Protein AF-A0A397V711-F1 (afdb_monomer)

Solvent-accessible surface area (backbone atoms only — not comparable to full-atom values): 7038 Å² total; per-residue (Å²): 134,86,80,82,83,45,48,90,41,86,87,46,65,70,52,67,52,77,49,76,41,60,53,98,88,45,93,61,64,80,43,38,38,36,37,23,20,57,92,69,87,85,52,95,82,41,52,71,44,72,42,72,33,48,69,47,31,55,49,49,49,22,51,49,44,44,75,62,61,71,93,72,88,86,74,83,63,34,86,81,43,54,49,56,35,52,52,46,41,27,50,78,68,74,38,40,68,60,38,50,66,48,47,48,80,66,71,74,62,57,60,66,74,77,107

Organism: NCBI:txid44941

InterPro domains:
  IPR006133 DNA-directed DNA polymerase, family B, exonuclease domain [PF03104] (2-98)
  IPR012337 Ribonuclease H-like superfamily [SSF53098] (7-99)
  IPR036397 Ribonuclease H superfamily [G3DSA:3.30.420.10] (2-114)

Radius of gyration: 15.73 Å; Cα contacts (8 Å, |Δi|>4): 129; chains: 1; bounding box: 56×29×35 Å

Secondary structure (DSSP, 8-state):
-PPPP-TTSTTS---EEEEEE--TT-SS-SEEEEEESS-----TTSEEEE-SSHHHHHHHHHHHHHHH--S----SSIIIIIHHHHHHHHHHTT-HHHHHHHHSPPTHHHHHHH-

Sequence (115 aa):
MGNVPIAKYEEDRVFMICITIHWRDDPKPLKQICLVDVETAPDPDWVTVVCGNQTNLLKAFAFCWKAIMPDIQIRFNDSQYDWPFIIEKAKSLGILEWMYNHMSPEPSYIEEIIN

Foldseek 3Di:
DDDDQDLVDPPRADFKDKDFDDDPPDPDTPAIEIEGLDDDDDDPRYHYDHQVDRVSSLVVVLQVLLVRVDPDDDDDCCVPPVVVNSQSNCVVVVCNVVSVVSNDDDVVVVVVVVD

Mean predicted aligned error: 4.87 Å

Structure (mmCIF, N/CA/C/O backbone):
data_AF-A0A397V711-F1
#
_entry.id   AF-A0A397V711-F1
#
loop_
_atom_site.group_PDB
_atom_site.id
_atom_site.type_symbol
_atom_site.label_atom_id
_atom_site.label_alt_id
_atom_site.label_comp_id
_atom_site.label_asym_id
_atom_site.label_entity_id
_atom_site.label_seq_id
_atom_site.pdbx_PDB_ins_code
_atom_site.Cartn_x
_atom_site.Cartn_y
_atom_site.Cartn_z
_atom_site.occupancy
_atom_site.B_iso_or_equiv
_atom_site.auth_seq_id
_atom_site.auth_comp_id
_atom_site.auth_asym_id
_atom_site.auth_atom_id
_atom_site.pdbx_PDB_model_num
ATOM 1 N N . MET A 1 1 ? -26.136 11.473 -7.192 1.00 73.38 1 MET A N 1
ATOM 2 C CA . MET A 1 1 ? -24.672 11.552 -7.384 1.00 73.38 1 MET A CA 1
ATOM 3 C C . MET A 1 1 ? -24.018 10.911 -6.173 1.00 73.38 1 MET A C 1
ATOM 5 O O . MET A 1 1 ? -24.560 11.071 -5.088 1.00 73.38 1 MET A O 1
ATOM 9 N N . GLY A 1 2 ? -22.948 10.135 -6.365 1.00 84.19 2 GLY A N 1
ATOM 10 C CA . GLY A 1 2 ? -22.165 9.579 -5.255 1.00 84.19 2 GLY A CA 1
ATOM 11 C C . GLY A 1 2 ? -21.239 10.632 -4.640 1.00 84.19 2 GLY A C 1
ATOM 12 O O . GLY A 1 2 ? -20.934 11.629 -5.295 1.00 84.19 2 GLY A O 1
ATOM 13 N N . ASN A 1 3 ? -20.816 10.409 -3.396 1.00 91.50 3 ASN A N 1
ATOM 14 C CA . ASN A 1 3 ? -19.837 11.251 -2.706 1.00 91.50 3 ASN A CA 1
ATOM 15 C C . ASN A 1 3 ? -18.407 10.778 -3.013 1.00 91.50 3 ASN A C 1
ATOM 17 O O . ASN A 1 3 ? -18.194 9.615 -3.351 1.00 91.50 3 ASN A O 1
ATOM 21 N N . VAL A 1 4 ? -17.433 11.683 -2.897 1.00 92.25 4 VAL A N 1
ATOM 22 C CA . VAL A 1 4 ? -16.006 11.336 -2.990 1.00 92.25 4 VAL A CA 1
ATOM 23 C C . VAL A 1 4 ? -15.581 10.631 -1.696 1.00 92.25 4 VAL A C 1
ATOM 25 O O . VAL A 1 4 ? -15.976 11.114 -0.633 1.00 92.25 4 VAL A O 1
ATOM 28 N N . PRO A 1 5 ? -14.768 9.557 -1.752 1.00 95.69 5 PRO A N 1
ATOM 29 C CA . PRO A 1 5 ? -14.302 8.882 -0.546 1.00 95.69 5 PRO A CA 1
ATOM 30 C C . PRO A 1 5 ? -13.433 9.795 0.326 1.00 95.69 5 PRO A C 1
ATOM 32 O O . PRO A 1 5 ? -12.502 10.438 -0.170 1.00 95.69 5 PRO A O 1
ATOM 35 N N . ILE A 1 6 ? -13.689 9.807 1.633 1.00 95.81 6 ILE A N 1
ATOM 36 C CA . ILE A 1 6 ? -12.955 10.578 2.637 1.00 95.81 6 ILE A CA 1
ATOM 37 C C . ILE A 1 6 ? -12.429 9.627 3.708 1.00 95.81 6 ILE A C 1
ATOM 39 O O . ILE A 1 6 ? -13.184 8.948 4.393 1.00 95.81 6 ILE A O 1
ATOM 43 N N . ALA A 1 7 ? -11.116 9.639 3.943 1.00 96.19 7 ALA A N 1
ATOM 44 C CA . ALA A 1 7 ? -10.467 8.675 4.835 1.00 96.19 7 ALA A CA 1
ATOM 45 C C . ALA A 1 7 ? -10.992 8.672 6.287 1.00 96.19 7 ALA A C 1
ATOM 47 O O . ALA A 1 7 ? -10.873 7.671 6.992 1.00 96.19 7 ALA A O 1
ATOM 48 N N . LYS A 1 8 ? -11.588 9.782 6.737 1.00 95.00 8 LYS A N 1
ATOM 49 C CA . LYS A 1 8 ? -12.186 9.907 8.075 1.00 95.00 8 LYS A CA 1
ATOM 50 C C . LYS A 1 8 ? -13.463 9.080 8.246 1.00 95.00 8 LYS A C 1
ATOM 52 O O . LYS A 1 8 ? -13.846 8.816 9.380 1.00 95.00 8 LYS A O 1
ATOM 57 N N . TYR A 1 9 ? -14.122 8.712 7.152 1.00 96.06 9 TYR A N 1
ATOM 58 C CA . TYR A 1 9 ? -15.355 7.934 7.161 1.00 96.06 9 TYR A CA 1
ATOM 59 C C . TYR A 1 9 ? -15.034 6.444 7.171 1.00 96.06 9 TYR A C 1
ATOM 61 O O . TYR A 1 9 ? -14.200 5.986 6.394 1.00 96.06 9 TYR A O 1
ATOM 69 N N . GLU A 1 10 ? -15.639 5.680 8.077 1.00 93.38 10 GLU A N 1
ATOM 70 C CA . GLU A 1 10 ? -15.313 4.265 8.307 1.00 93.38 10 GLU A CA 1
ATOM 71 C C . GLU A 1 10 ? -15.659 3.380 7.097 1.00 93.38 10 GLU A C 1
ATOM 73 O O . GLU A 1 10 ? -14.953 2.415 6.787 1.00 93.38 10 GLU A O 1
ATOM 78 N N . GLU A 1 11 ? -16.726 3.742 6.393 1.00 95.12 11 GLU A N 1
ATOM 79 C CA . GLU A 1 11 ? -17.242 3.085 5.198 1.00 95.12 11 GLU A CA 1
ATOM 80 C C . GLU A 1 11 ? -16.314 3.213 3.984 1.00 95.12 11 GLU A C 1
ATOM 82 O O . GLU A 1 11 ? -16.259 2.303 3.155 1.00 95.12 11 GLU A O 1
ATOM 87 N N . ASP A 1 12 ? -15.535 4.293 3.904 1.00 97.06 12 ASP A N 1
ATOM 88 C CA . ASP A 1 12 ? -14.628 4.548 2.790 1.00 97.06 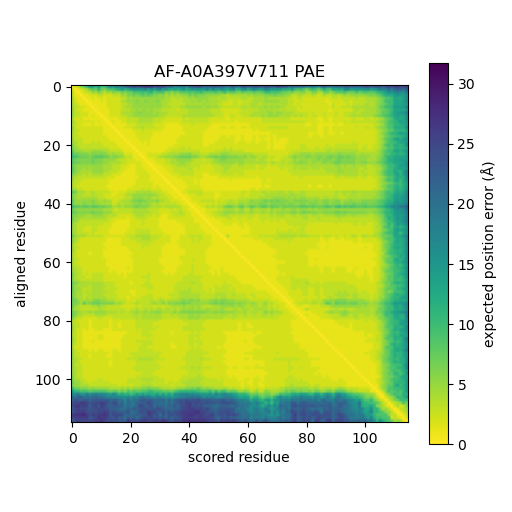12 ASP A CA 1
ATOM 89 C C . ASP A 1 12 ? -13.327 3.781 3.004 1.00 97.06 12 ASP A C 1
ATOM 91 O O . ASP A 1 12 ? -12.417 4.248 3.682 1.00 97.06 12 ASP A O 1
ATOM 95 N N . ARG A 1 13 ? -13.224 2.565 2.472 1.00 96.88 13 ARG A N 1
ATOM 96 C CA . ARG A 1 13 ? -12.107 1.653 2.762 1.00 96.88 13 ARG A CA 1
ATOM 97 C C . ARG A 1 13 ? -11.080 1.606 1.640 1.00 96.88 13 ARG A C 1
ATOM 99 O O . ARG A 1 13 ? -11.393 1.767 0.467 1.00 96.88 13 ARG A O 1
ATOM 106 N N . VAL A 1 14 ? -9.842 1.303 2.018 1.00 97.88 14 VAL A N 1
ATOM 107 C CA . VAL A 1 14 ? -8.813 0.839 1.084 1.00 97.88 14 VAL A CA 1
ATOM 108 C C . VAL A 1 14 ? -9.066 -0.646 0.862 1.00 97.88 14 VAL A C 1
ATOM 110 O O . VAL A 1 14 ? -8.736 -1.462 1.719 1.00 97.88 14 VAL A O 1
ATOM 113 N N . PHE A 1 15 ? -9.692 -0.969 -0.262 1.00 97.50 15 PHE A N 1
ATOM 114 C CA . PHE A 1 15 ? -10.048 -2.340 -0.635 1.00 97.50 15 PHE A CA 1
ATOM 115 C C . PHE A 1 15 ? -9.064 -2.952 -1.644 1.00 97.50 15 PHE A C 1
ATOM 117 O O . PHE A 1 15 ? -9.024 -4.167 -1.816 1.00 97.50 15 PHE A O 1
ATOM 124 N N . MET A 1 16 ? -8.248 -2.122 -2.306 1.00 98.00 16 MET A N 1
ATOM 125 C CA . MET A 1 16 ? -7.272 -2.563 -3.299 1.00 98.00 16 MET A CA 1
ATOM 126 C C . MET A 1 16 ? -6.059 -1.629 -3.351 1.00 98.00 16 MET A C 1
ATOM 128 O O . MET A 1 16 ? -6.215 -0.409 -3.356 1.00 98.00 16 MET A O 1
ATOM 132 N N . ILE A 1 17 ? -4.854 -2.199 -3.438 1.00 98.25 17 ILE A N 1
ATOM 133 C CA . ILE A 1 17 ? -3.623 -1.483 -3.803 1.00 98.25 17 ILE A CA 1
ATOM 134 C C . ILE A 1 17 ? -2.901 -2.285 -4.884 1.00 98.25 17 ILE A C 1
ATOM 136 O O . ILE A 1 17 ? -2.555 -3.448 -4.681 1.00 98.25 17 ILE A O 1
ATOM 140 N N . CYS A 1 18 ? -2.607 -1.635 -6.009 1.00 97.62 18 CYS A N 1
ATOM 141 C CA . CYS A 1 18 ? -1.774 -2.199 -7.066 1.00 97.62 18 CYS A CA 1
ATOM 142 C C . CYS A 1 18 ? -0.359 -1.606 -7.022 1.00 97.62 18 CYS A C 1
ATOM 144 O O . CYS A 1 18 ? -0.156 -0.409 -6.775 1.00 97.62 18 CYS A O 1
ATOM 146 N N . ILE A 1 19 ? 0.630 -2.464 -7.260 1.00 97.62 19 ILE A N 1
ATOM 147 C CA . ILE A 1 19 ? 2.053 -2.128 -7.266 1.00 97.62 19 ILE A CA 1
ATOM 148 C C . ILE A 1 19 ? 2.663 -2.716 -8.534 1.00 97.62 19 ILE A C 1
ATOM 150 O O . ILE A 1 19 ? 2.577 -3.921 -8.769 1.00 97.6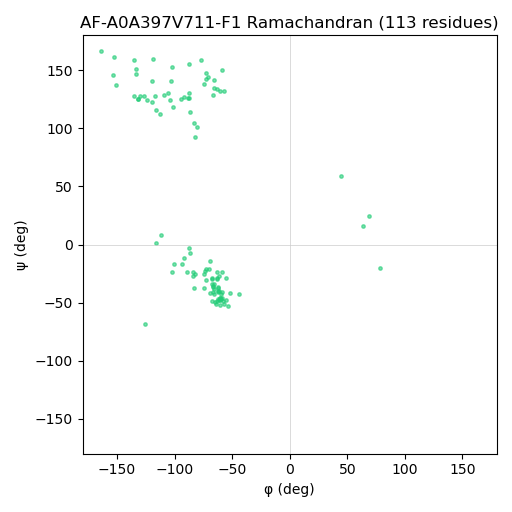2 19 ILE A O 1
ATOM 154 N N . THR A 1 20 ? 3.318 -1.874 -9.326 1.00 97.38 20 THR A N 1
ATOM 155 C CA . THR A 1 20 ? 4.153 -2.309 -10.448 1.00 97.38 20 THR A CA 1
ATOM 156 C C . THR A 1 20 ? 5.587 -1.894 -10.183 1.00 97.38 20 THR A C 1
ATOM 158 O O . THR A 1 20 ? 5.845 -0.726 -9.893 1.00 97.38 20 THR A O 1
ATOM 161 N N . ILE A 1 21 ? 6.506 -2.843 -10.287 1.00 97.44 21 ILE A N 1
ATOM 162 C CA . ILE A 1 21 ? 7.933 -2.639 -10.050 1.00 97.44 21 ILE A CA 1
ATOM 163 C C . ILE A 1 21 ? 8.630 -2.635 -11.399 1.00 97.44 21 ILE A C 1
ATOM 165 O O . ILE A 1 21 ? 8.432 -3.562 -12.183 1.00 97.44 21 ILE A O 1
ATOM 169 N N . HIS A 1 22 ? 9.457 -1.626 -11.649 1.00 97.38 22 HIS A N 1
ATOM 170 C CA . HIS A 1 22 ? 10.162 -1.444 -12.915 1.00 97.38 22 HIS A CA 1
ATOM 171 C C . HIS A 1 22 ? 11.626 -1.113 -12.660 1.00 97.38 22 HIS A C 1
ATOM 173 O O . HIS A 1 22 ? 11.958 -0.474 -11.661 1.00 97.38 22 HIS A O 1
ATOM 179 N N . TRP A 1 23 ? 12.484 -1.490 -13.604 1.00 96.44 23 TRP A N 1
ATOM 180 C CA . TRP A 1 23 ? 13.752 -0.789 -13.765 1.00 96.44 23 TRP A CA 1
ATOM 181 C C . TRP A 1 23 ? 13.468 0.576 -14.391 1.00 96.44 23 TRP A C 1
ATOM 183 O O . TRP A 1 23 ? 12.595 0.682 -15.245 1.00 96.44 23 TRP A O 1
ATOM 193 N N . ARG A 1 24 ? 14.200 1.615 -13.972 1.00 93.56 24 ARG A N 1
ATOM 194 C CA . ARG A 1 24 ? 13.942 3.023 -14.336 1.00 93.56 24 ARG A CA 1
ATOM 195 C C . ARG A 1 24 ? 13.625 3.248 -15.821 1.00 93.56 24 ARG A C 1
ATOM 197 O O . ARG A 1 24 ? 12.738 4.037 -16.131 1.00 93.56 24 ARG A O 1
ATOM 204 N N . ASP A 1 25 ? 14.363 2.576 -16.700 1.00 93.38 25 ASP A N 1
ATOM 205 C CA . ASP A 1 25 ? 14.314 2.780 -18.150 1.00 93.38 25 ASP A CA 1
ATOM 206 C C . ASP A 1 25 ? 13.708 1.580 -18.909 1.00 93.38 25 ASP A C 1
ATOM 208 O O . ASP A 1 25 ? 13.741 1.551 -20.140 1.00 93.38 25 ASP A O 1
ATOM 212 N N . ASP A 1 26 ? 13.158 0.586 -18.200 1.00 96.12 26 ASP A N 1
ATOM 213 C CA . ASP A 1 26 ? 12.487 -0.567 -18.810 1.00 96.12 26 ASP A CA 1
ATOM 214 C C . ASP A 1 26 ? 10.963 -0.379 -18.743 1.00 96.12 26 ASP A C 1
ATOM 216 O O . ASP A 1 26 ? 10.404 -0.302 -17.647 1.00 96.12 26 ASP A O 1
ATOM 220 N N . PRO A 1 27 ? 10.255 -0.310 -19.887 1.00 93.38 27 PRO A N 1
ATOM 221 C CA . PRO A 1 27 ? 8.798 -0.212 -19.887 1.00 93.38 27 PRO A CA 1
ATOM 222 C C . PRO A 1 27 ? 8.109 -1.500 -19.412 1.00 93.38 27 PRO A C 1
ATOM 224 O O . PRO A 1 27 ? 6.901 -1.487 -19.158 1.00 93.38 27 PRO A O 1
ATOM 227 N N . LYS A 1 28 ? 8.829 -2.627 -19.339 1.00 96.06 28 LYS A N 1
ATOM 228 C CA . LYS A 1 28 ? 8.283 -3.894 -18.869 1.00 96.06 28 LYS A CA 1
ATOM 229 C C . LYS A 1 28 ? 8.416 -3.996 -17.343 1.00 96.06 28 LYS A C 1
ATOM 231 O O . LYS A 1 28 ? 9.532 -3.952 -16.822 1.00 96.06 28 LYS A O 1
ATOM 236 N N . PRO A 1 29 ? 7.313 -4.251 -16.615 1.00 96.25 29 PRO A N 1
ATOM 237 C CA . PRO A 1 29 ? 7.393 -4.463 -15.179 1.00 96.25 29 PRO A CA 1
ATOM 238 C C . PRO A 1 29 ? 8.176 -5.739 -14.860 1.00 96.25 29 PRO A C 1
ATOM 240 O O . PRO A 1 29 ? 7.924 -6.807 -15.422 1.00 96.25 29 PRO A O 1
ATOM 243 N N . LEU A 1 30 ? 9.077 -5.641 -13.884 1.00 95.88 30 LEU A N 1
ATOM 244 C CA . LEU A 1 30 ? 9.729 -6.784 -13.247 1.00 95.88 30 LEU A CA 1
ATOM 245 C C . LEU A 1 30 ? 8.706 -7.629 -12.477 1.00 95.88 30 LEU A C 1
ATOM 247 O O . LEU A 1 30 ? 8.779 -8.859 -12.455 1.00 95.88 30 LEU A O 1
ATOM 251 N N . LYS A 1 31 ? 7.751 -6.961 -11.824 1.00 96.25 31 LYS A N 1
ATOM 252 C CA . LYS A 1 31 ? 6.685 -7.601 -11.053 1.00 96.25 31 LYS A CA 1
ATOM 253 C C . LYS A 1 31 ? 5.452 -6.711 -10.998 1.00 96.25 31 LYS A C 1
ATOM 255 O O . LYS A 1 31 ? 5.565 -5.490 -10.896 1.00 96.25 31 LYS A O 1
ATOM 260 N N . GLN A 1 32 ? 4.287 -7.346 -10.986 1.00 97.94 32 GLN A N 1
ATOM 261 C CA . GLN A 1 32 ? 2.997 -6.702 -10.774 1.00 97.94 32 GLN A CA 1
ATOM 262 C C . GLN A 1 32 ? 2.276 -7.428 -9.636 1.00 97.94 32 GLN A C 1
ATOM 264 O O . GLN A 1 32 ? 2.202 -8.661 -9.632 1.00 97.94 32 GLN A O 1
ATOM 269 N N . ILE A 1 33 ? 1.818 -6.677 -8.637 1.00 98.19 33 ILE A N 1
ATOM 270 C CA . ILE A 1 33 ? 1.186 -7.203 -7.424 1.00 98.19 33 ILE A CA 1
ATOM 271 C C . ILE A 1 33 ? -0.125 -6.454 -7.198 1.00 98.19 33 ILE A C 1
ATOM 273 O O . ILE A 1 33 ? -0.140 -5.222 -7.168 1.00 98.19 33 ILE A O 1
ATOM 277 N N . CYS A 1 34 ? -1.212 -7.198 -7.024 1.00 98.06 34 CYS A N 1
ATOM 278 C CA . CYS A 1 34 ? -2.524 -6.676 -6.666 1.00 98.06 34 CYS A CA 1
ATOM 279 C C . CYS A 1 34 ? -2.874 -7.166 -5.256 1.00 98.06 34 CYS A C 1
ATOM 281 O O . CYS A 1 34 ? -3.047 -8.362 -5.034 1.00 98.06 34 CYS A O 1
ATOM 283 N N . LEU A 1 35 ? -2.935 -6.253 -4.290 1.00 98.44 35 LEU A N 1
ATOM 284 C CA . LEU A 1 35 ? -3.388 -6.538 -2.930 1.00 98.44 35 LEU A CA 1
ATOM 285 C C . LEU A 1 35 ? -4.873 -6.204 -2.848 1.00 98.44 35 LEU A C 1
ATOM 287 O O . LEU A 1 35 ? -5.242 -5.073 -3.163 1.00 98.44 35 LEU A O 1
ATOM 291 N N . VAL A 1 36 ? -5.709 -7.151 -2.426 1.00 98.19 36 VAL A N 1
ATOM 292 C CA . VAL A 1 36 ? -7.173 -6.987 -2.384 1.00 98.19 36 VAL A CA 1
ATOM 293 C C . VAL A 1 36 ? -7.739 -7.472 -1.059 1.00 98.19 36 VAL A C 1
ATOM 295 O O . VAL A 1 36 ? -7.210 -8.409 -0.468 1.00 98.19 36 VAL A O 1
ATOM 298 N N . ASP A 1 37 ? -8.802 -6.853 -0.555 1.00 96.06 37 ASP A N 1
ATOM 299 C CA . ASP A 1 37 ? -9.424 -7.284 0.700 1.00 96.06 37 ASP A CA 1
ATOM 300 C C . ASP A 1 37 ? -10.423 -8.438 0.517 1.00 96.06 37 ASP A C 1
ATOM 302 O O . ASP A 1 37 ? -10.565 -9.254 1.425 1.00 96.06 37 ASP A O 1
ATOM 306 N N . VAL A 1 38 ? -11.043 -8.563 -0.657 1.00 95.69 38 VAL A N 1
ATOM 307 C CA . VAL A 1 38 ? -12.006 -9.618 -1.008 1.00 95.69 38 VAL A CA 1
ATOM 308 C C . VAL A 1 38 ? -11.528 -10.473 -2.179 1.00 95.69 38 VAL A C 1
ATOM 310 O O . VAL A 1 38 ? -10.671 -10.062 -2.959 1.00 95.69 38 VAL A O 1
ATOM 313 N N . GLU A 1 39 ? -12.090 -11.673 -2.320 1.00 96.25 39 GLU A N 1
ATOM 314 C CA . GLU A 1 39 ? -11.818 -12.527 -3.477 1.00 96.25 39 GLU A CA 1
ATOM 315 C C . GLU A 1 39 ? -12.153 -11.800 -4.787 1.00 96.25 39 GLU A C 1
ATOM 317 O O . GLU A 1 39 ? -13.222 -11.210 -4.943 1.00 96.25 39 GLU A O 1
ATOM 322 N N . THR A 1 40 ? -11.222 -11.857 -5.737 1.00 93.25 40 THR A N 1
ATOM 323 C CA . THR A 1 40 ? -11.358 -11.251 -7.062 1.00 93.25 40 THR A CA 1
ATOM 324 C C . THR A 1 40 ? -10.886 -12.230 -8.129 1.00 93.25 40 THR A C 1
ATOM 326 O O . THR A 1 40 ? -10.117 -13.152 -7.844 1.00 93.25 40 THR A O 1
ATOM 329 N N . ALA A 1 41 ? -11.338 -12.032 -9.366 1.00 94.19 41 ALA A N 1
ATOM 330 C CA . ALA A 1 41 ? -10.879 -12.835 -10.488 1.00 94.19 41 ALA A CA 1
ATOM 331 C C . ALA A 1 41 ? -9.354 -12.672 -10.666 1.00 94.19 41 ALA A C 1
ATOM 333 O O . ALA A 1 41 ? -8.859 -11.541 -10.649 1.00 94.19 41 ALA A O 1
ATOM 334 N N . PRO A 1 42 ? -8.598 -13.772 -10.822 1.00 88.94 42 PRO A N 1
ATOM 335 C CA . PRO A 1 42 ? -7.163 -13.687 -11.035 1.00 88.94 42 PRO A CA 1
ATOM 336 C C . PRO A 1 42 ? -6.855 -13.147 -12.435 1.00 88.94 42 PRO A C 1
ATOM 338 O O . PRO A 1 42 ? -7.534 -13.486 -13.404 1.00 88.94 42 PRO A O 1
ATOM 341 N N . ASP A 1 43 ? -5.787 -12.363 -12.532 1.00 94.69 43 ASP A N 1
ATOM 342 C CA . ASP A 1 43 ? -5.177 -11.947 -13.792 1.00 94.69 43 ASP A CA 1
ATOM 343 C C . ASP A 1 43 ? -3.826 -12.675 -13.929 1.00 94.69 43 ASP A C 1
ATOM 345 O O . ASP A 1 43 ? -3.042 -12.658 -12.976 1.00 94.69 43 ASP A O 1
ATOM 349 N N . PRO A 1 44 ? -3.543 -13.355 -15.058 1.00 94.44 44 PRO A N 1
ATOM 350 C CA . PRO A 1 44 ? -2.317 -14.135 -15.225 1.00 94.44 44 PRO A CA 1
ATOM 351 C C . PRO A 1 44 ? -1.029 -13.299 -15.171 1.00 94.44 44 PRO A C 1
ATOM 353 O O . PRO A 1 44 ? 0.025 -13.846 -14.841 1.00 94.44 44 PRO A O 1
ATOM 356 N N . ASP A 1 45 ? -1.096 -11.998 -15.462 1.00 95.94 45 ASP A N 1
ATOM 357 C CA . ASP A 1 45 ? 0.063 -11.101 -15.452 1.00 95.94 45 ASP A CA 1
ATOM 358 C C . ASP A 1 45 ? 0.343 -10.509 -14.058 1.00 95.94 45 ASP A C 1
ATOM 360 O O . ASP A 1 45 ? 1.376 -9.857 -13.846 1.00 95.94 45 ASP A O 1
ATOM 364 N N . TRP A 1 46 ? -0.555 -10.739 -13.092 1.00 97.69 46 TRP A N 1
ATOM 365 C CA . TRP A 1 46 ? -0.494 -10.177 -11.747 1.00 97.69 46 TRP A CA 1
ATOM 366 C C . TRP A 1 46 ? -0.415 -11.257 -10.674 1.00 97.69 46 TRP A C 1
ATOM 368 O O . TRP A 1 46 ? -1.117 -12.264 -10.684 1.00 97.69 46 TRP A O 1
ATOM 378 N N . VAL A 1 47 ? 0.401 -10.999 -9.655 1.00 96.50 47 VAL A N 1
ATOM 379 C CA . VAL A 1 47 ? 0.282 -11.735 -8.397 1.00 96.50 47 VAL A CA 1
ATOM 380 C C . VAL A 1 47 ? -0.815 -11.082 -7.569 1.00 96.50 47 VAL A C 1
ATOM 382 O O . VAL A 1 47 ? -0.602 -10.022 -6.981 1.00 96.50 47 VAL A O 1
ATOM 385 N N . THR A 1 48 ? -1.979 -11.720 -7.513 1.00 97.31 48 THR A N 1
ATOM 386 C CA . THR A 1 48 ? -3.090 -11.287 -6.658 1.00 97.31 48 THR A CA 1
ATOM 387 C C . THR A 1 48 ? -2.975 -11.906 -5.267 1.00 97.31 48 THR A C 1
ATOM 389 O O . THR A 1 48 ? -2.893 -13.125 -5.127 1.00 97.31 48 THR A O 1
ATOM 392 N N . VAL A 1 49 ? -2.994 -11.068 -4.229 1.00 97.25 49 VAL A N 1
ATOM 393 C CA . VAL A 1 49 ? -2.973 -11.477 -2.820 1.00 97.25 49 VAL A CA 1
ATOM 394 C C . VAL A 1 49 ? -4.278 -11.045 -2.162 1.00 97.25 49 VAL A C 1
ATOM 396 O O . VAL A 1 49 ? -4.544 -9.852 -2.029 1.00 97.25 49 VAL A O 1
ATOM 399 N N . VAL A 1 50 ? -5.077 -12.020 -1.722 1.00 98.00 50 VAL A N 1
ATOM 400 C CA . VAL A 1 50 ? -6.317 -11.774 -0.974 1.00 98.00 50 VAL A CA 1
ATOM 401 C C . VAL A 1 50 ? -5.991 -11.643 0.514 1.00 98.00 50 VAL A C 1
ATOM 403 O O . VAL A 1 50 ? -5.542 -12.591 1.154 1.00 98.00 50 VAL A O 1
ATOM 406 N N . CYS A 1 51 ? -6.200 -10.454 1.072 1.00 98.19 51 CYS A N 1
ATOM 407 C CA . CYS A 1 51 ? -5.833 -10.088 2.439 1.00 98.19 51 CYS A CA 1
ATOM 408 C C . CYS A 1 51 ? -6.972 -10.283 3.457 1.00 98.19 51 CYS A C 1
ATOM 410 O O . CYS A 1 51 ? -6.724 -10.288 4.667 1.00 98.19 51 CYS A O 1
ATOM 412 N N . GLY A 1 52 ? -8.217 -10.418 2.992 1.00 97.69 52 GLY A N 1
ATOM 413 C CA . GLY A 1 52 ? -9.412 -10.670 3.809 1.00 97.69 52 GLY A CA 1
ATOM 414 C C . GLY A 1 52 ? -9.986 -9.443 4.530 1.00 97.69 52 GLY A C 1
ATOM 415 O O . GLY A 1 52 ? -11.138 -9.470 4.953 1.00 97.69 52 GLY A O 1
ATOM 416 N N . ASN A 1 53 ? -9.197 -8.380 4.722 1.00 97.31 53 ASN A N 1
ATOM 417 C CA . ASN A 1 53 ? -9.639 -7.100 5.281 1.00 97.31 53 ASN A CA 1
ATOM 418 C C . ASN A 1 53 ? -8.618 -5.976 5.013 1.00 97.31 53 ASN A C 1
ATOM 420 O O . ASN A 1 53 ? -7.454 -6.233 4.691 1.00 97.31 53 ASN A O 1
ATOM 424 N N . GLN A 1 54 ? -9.045 -4.727 5.231 1.00 98.00 54 GLN A N 1
ATOM 425 C CA . GLN A 1 54 ? -8.225 -3.524 5.054 1.00 98.00 54 GLN A CA 1
ATOM 426 C C . GLN A 1 54 ? -6.950 -3.515 5.917 1.00 98.00 54 GLN A C 1
ATOM 428 O O . GLN A 1 54 ? -5.894 -3.100 5.443 1.00 98.00 54 GLN A O 1
ATOM 433 N N . THR A 1 55 ? -7.014 -3.958 7.177 1.00 98.44 55 THR A N 1
ATOM 434 C CA . THR A 1 55 ? -5.844 -3.967 8.074 1.00 98.44 55 THR A CA 1
ATOM 435 C C . THR A 1 55 ? -4.736 -4.850 7.513 1.00 98.44 55 THR A C 1
ATOM 437 O O . THR A 1 55 ? -3.584 -4.427 7.433 1.00 98.44 55 THR A O 1
ATOM 440 N N . ASN A 1 56 ? -5.077 -6.063 7.088 1.00 98.50 56 ASN A N 1
ATOM 441 C CA . ASN A 1 56 ? -4.135 -6.994 6.482 1.00 98.50 56 ASN A CA 1
ATOM 442 C C . ASN A 1 56 ? -3.640 -6.493 5.127 1.00 98.50 56 ASN A C 1
ATOM 444 O O . ASN A 1 56 ? -2.463 -6.663 4.829 1.00 98.50 56 ASN A O 1
ATOM 448 N N . LEU A 1 57 ? -4.500 -5.839 4.342 1.00 98.69 57 LEU A N 1
ATOM 449 C CA . LEU A 1 57 ? -4.117 -5.227 3.071 1.00 98.69 57 LEU A CA 1
ATOM 450 C C . LEU A 1 57 ? -3.038 -4.157 3.273 1.00 98.69 57 LEU A C 1
ATOM 452 O O . LEU A 1 57 ? -2.007 -4.184 2.604 1.00 98.69 57 LEU A O 1
ATOM 456 N N . LEU A 1 58 ? -3.224 -3.256 4.239 1.00 98.69 58 LEU A N 1
ATOM 457 C CA . LEU A 1 58 ? -2.242 -2.217 4.556 1.00 98.69 58 LEU A CA 1
ATOM 458 C C . LEU A 1 58 ? -0.940 -2.797 5.133 1.00 98.69 58 LEU A C 1
ATOM 460 O O . LEU A 1 58 ? 0.148 -2.323 4.806 1.00 98.69 58 LEU A O 1
ATOM 464 N N . LYS A 1 59 ? -1.019 -3.866 5.937 1.00 98.62 59 LYS A N 1
ATOM 465 C CA . LYS A 1 59 ? 0.177 -4.587 6.402 1.00 98.62 59 LYS A CA 1
ATOM 466 C C . LYS A 1 59 ? 0.914 -5.291 5.260 1.00 98.62 59 LYS A C 1
ATOM 468 O O . LYS A 1 59 ? 2.139 -5.239 5.210 1.00 98.62 59 LYS A O 1
ATOM 473 N N . ALA A 1 60 ? 0.187 -5.909 4.329 1.00 98.50 60 ALA A N 1
ATOM 474 C CA . ALA A 1 60 ? 0.762 -6.517 3.133 1.00 98.50 60 ALA A CA 1
ATOM 475 C C . ALA A 1 60 ? 1.453 -5.464 2.258 1.00 98.50 60 ALA A C 1
ATOM 477 O O . ALA A 1 60 ? 2.563 -5.701 1.791 1.00 98.50 60 ALA A O 1
ATOM 478 N N . PHE A 1 61 ? 0.859 -4.274 2.121 1.00 98.38 61 PHE A N 1
ATOM 479 C CA . PHE A 1 61 ? 1.493 -3.146 1.443 1.00 98.38 61 PHE A CA 1
ATOM 480 C C . PHE A 1 61 ? 2.824 -2.754 2.100 1.00 98.38 61 PHE A C 1
ATOM 482 O O . PHE A 1 61 ? 3.825 -2.624 1.397 1.00 98.38 61 PHE A O 1
ATOM 489 N N . ALA A 1 62 ? 2.871 -2.646 3.433 1.00 98.19 62 ALA A N 1
ATOM 490 C CA . ALA A 1 62 ? 4.112 -2.362 4.157 1.00 98.19 62 ALA A CA 1
ATOM 491 C C . ALA A 1 62 ? 5.181 -3.454 3.954 1.00 98.19 62 ALA A C 1
ATOM 493 O O . ALA A 1 62 ? 6.352 -3.136 3.754 1.00 98.19 62 ALA A O 1
ATOM 494 N N . PHE A 1 63 ? 4.795 -4.735 3.936 1.00 97.12 63 PHE A N 1
ATOM 495 C CA . PHE A 1 63 ? 5.724 -5.828 3.627 1.00 97.12 63 PHE A CA 1
ATOM 496 C C . PHE A 1 63 ? 6.237 -5.783 2.188 1.00 97.12 63 PHE A C 1
ATOM 498 O O . PHE A 1 63 ? 7.433 -5.971 1.971 1.00 97.12 63 PHE A O 1
ATOM 505 N N . CYS A 1 64 ? 5.367 -5.507 1.210 1.00 97.25 64 CYS A N 1
ATOM 506 C CA . CYS A 1 64 ? 5.794 -5.299 -0.170 1.00 97.25 64 CYS A CA 1
ATOM 507 C C . CYS A 1 64 ? 6.793 -4.146 -0.239 1.00 97.25 64 CYS A C 1
ATOM 509 O O . CYS A 1 64 ? 7.869 -4.318 -0.793 1.00 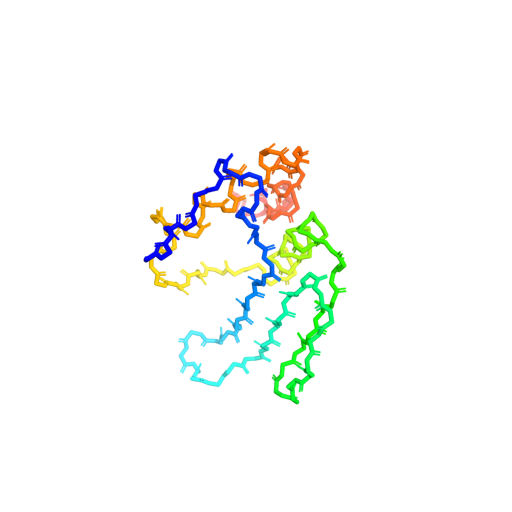97.25 64 CYS A O 1
ATOM 511 N N . TRP A 1 65 ? 6.491 -3.005 0.379 1.00 96.31 65 TRP A N 1
ATOM 512 C CA . TRP A 1 65 ? 7.403 -1.866 0.417 1.00 96.31 65 TRP A CA 1
ATOM 513 C C . TRP A 1 65 ? 8.778 -2.237 0.991 1.00 96.31 65 TRP A C 1
ATOM 515 O O . TRP A 1 65 ? 9.790 -1.951 0.355 1.00 96.31 65 TRP A O 1
ATOM 525 N N . LYS A 1 66 ? 8.819 -2.939 2.135 1.00 95.75 66 LYS A N 1
ATOM 526 C CA . LYS A 1 66 ? 10.069 -3.410 2.756 1.00 95.75 66 LYS A CA 1
ATOM 527 C C . LYS A 1 66 ? 10.867 -4.333 1.846 1.00 95.75 66 LYS A C 1
ATOM 529 O O . LYS A 1 66 ? 12.081 -4.236 1.794 1.00 95.75 66 LYS A O 1
ATOM 534 N N . ALA A 1 67 ? 10.192 -5.256 1.167 1.00 94.38 67 ALA A N 1
ATOM 535 C CA . ALA A 1 67 ? 10.850 -6.224 0.298 1.00 94.38 67 ALA A CA 1
ATOM 536 C C . ALA A 1 67 ? 11.364 -5.586 -1.001 1.00 94.38 67 ALA A C 1
ATOM 538 O O . ALA A 1 67 ? 12.348 -6.054 -1.564 1.00 94.38 67 ALA A O 1
ATOM 539 N N . ILE A 1 68 ? 10.678 -4.548 -1.486 1.00 94.38 68 ILE A N 1
ATOM 540 C CA . ILE A 1 68 ? 11.008 -3.861 -2.737 1.00 94.38 68 ILE A CA 1
ATOM 541 C C . ILE A 1 68 ? 12.103 -2.814 -2.517 1.00 94.38 68 ILE A C 1
ATOM 543 O O . ILE A 1 68 ? 12.940 -2.653 -3.396 1.00 94.38 68 ILE A O 1
ATOM 547 N N . MET A 1 69 ? 12.086 -2.112 -1.375 1.00 93.62 69 MET A N 1
ATOM 548 C CA . MET A 1 69 ? 12.975 -0.983 -1.057 1.00 93.62 69 MET A CA 1
ATOM 549 C C . MET A 1 69 ? 13.112 0.006 -2.230 1.00 93.62 69 MET A C 1
ATOM 551 O O . MET A 1 69 ? 14.213 0.202 -2.739 1.00 93.62 69 MET A O 1
ATOM 555 N N . PRO A 1 70 ? 12.006 0.601 -2.718 1.00 93.88 70 PRO A N 1
ATOM 556 C CA . PRO A 1 70 ? 12.060 1.408 -3.929 1.00 93.88 70 PRO A CA 1
ATOM 557 C C . PRO A 1 70 ? 12.889 2.681 -3.716 1.00 93.88 70 PRO A C 1
ATOM 559 O O . PRO A 1 70 ? 12.597 3.463 -2.813 1.00 93.88 70 PRO A O 1
ATOM 562 N N . ASP A 1 71 ? 13.850 2.941 -4.606 1.00 94.50 71 ASP A N 1
ATOM 563 C CA . ASP A 1 71 ? 14.574 4.220 -4.641 1.00 94.50 71 ASP A CA 1
ATOM 564 C C . ASP A 1 71 ? 13.662 5.382 -5.064 1.00 94.50 71 ASP A C 1
ATOM 566 O O . ASP A 1 71 ? 13.820 6.521 -4.626 1.00 94.50 71 ASP A O 1
ATOM 570 N N . ILE A 1 72 ? 12.707 5.098 -5.958 1.00 93.44 72 ILE A N 1
ATOM 571 C CA . ILE A 1 72 ? 11.797 6.083 -6.544 1.00 93.44 72 ILE A CA 1
ATOM 572 C C . ILE A 1 72 ? 10.375 5.520 -6.542 1.00 93.44 72 ILE A C 1
ATOM 574 O O . ILE A 1 72 ? 10.113 4.446 -7.083 1.00 93.44 72 ILE A O 1
ATOM 578 N N . GLN A 1 73 ? 9.434 6.291 -5.997 1.00 93.88 73 GLN A N 1
ATOM 579 C CA . GLN A 1 73 ? 7.999 6.068 -6.159 1.00 93.88 73 GLN A CA 1
ATOM 580 C C . GLN A 1 73 ? 7.431 7.082 -7.154 1.00 93.88 73 GLN A C 1
ATOM 582 O O . GLN A 1 73 ? 7.551 8.290 -6.955 1.00 93.88 73 GLN A O 1
ATOM 587 N N . ILE A 1 74 ? 6.774 6.591 -8.206 1.00 92.38 74 ILE A N 1
ATOM 588 C CA . ILE A 1 74 ? 6.083 7.416 -9.203 1.00 92.38 74 ILE A CA 1
ATOM 589 C C . ILE A 1 74 ? 4.606 7.040 -9.187 1.00 92.38 74 ILE A C 1
ATOM 591 O O . ILE A 1 74 ? 4.264 5.880 -9.407 1.00 92.38 74 ILE A O 1
ATOM 595 N N . ARG A 1 75 ? 3.729 8.016 -8.939 1.00 92.06 75 ARG A N 1
ATOM 596 C CA . ARG A 1 75 ? 2.270 7.850 -8.967 1.00 92.06 75 ARG A CA 1
ATOM 597 C C . ARG A 1 75 ? 1.585 9.174 -9.306 1.00 92.06 75 ARG A C 1
ATOM 599 O O . ARG A 1 75 ? 2.172 10.248 -9.176 1.00 92.06 75 ARG A O 1
ATOM 606 N N . PHE A 1 76 ? 0.334 9.093 -9.743 1.00 95.00 76 PHE A N 1
ATOM 607 C CA . PHE A 1 76 ? -0.509 10.253 -10.019 1.00 95.00 76 PHE A CA 1
ATOM 608 C C . PHE A 1 76 ? -1.314 10.622 -8.766 1.00 95.00 76 PHE A C 1
ATOM 610 O O . PHE A 1 76 ? -2.001 9.767 -8.230 1.00 95.00 76 PHE A O 1
ATOM 617 N N . ASN A 1 77 ? -1.251 11.886 -8.331 1.00 93.81 77 ASN A N 1
ATOM 618 C CA . ASN A 1 77 ? -1.999 12.435 -7.183 1.00 93.81 77 ASN A CA 1
ATOM 619 C C . ASN A 1 77 ? -1.677 11.837 -5.790 1.00 93.81 77 ASN A C 1
ATOM 621 O O . ASN A 1 77 ? -2.391 12.076 -4.817 1.00 93.81 77 ASN A O 1
ATOM 625 N N . ASP A 1 78 ? -0.553 11.136 -5.678 1.00 91.50 78 ASP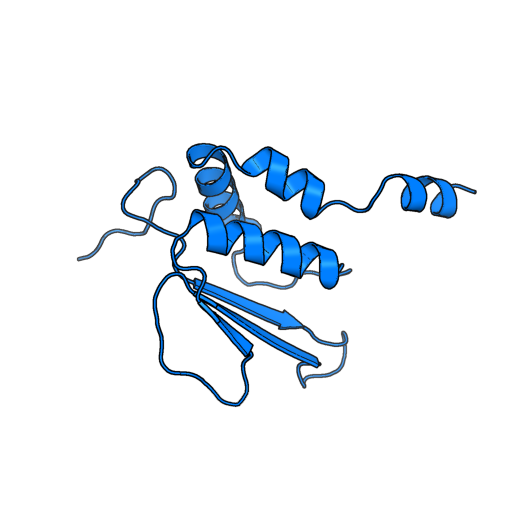 A N 1
ATOM 626 C CA . ASP A 1 78 ? -0.169 10.349 -4.500 1.00 91.50 78 ASP A CA 1
ATOM 627 C C . ASP A 1 78 ? -0.045 11.190 -3.221 1.00 91.50 78 ASP A C 1
ATOM 629 O O . ASP A 1 78 ? -0.579 10.859 -2.165 1.00 91.50 78 ASP A O 1
ATOM 633 N N . SER A 1 79 ? 0.633 12.337 -3.319 1.00 93.38 79 SER A N 1
ATOM 634 C CA . SER A 1 79 ? 0.892 13.222 -2.179 1.00 93.38 79 SER A CA 1
ATOM 635 C C . SER A 1 79 ? -0.344 13.983 -1.699 1.00 93.38 79 SER A C 1
ATOM 637 O O . SER A 1 79 ? -0.368 14.441 -0.557 1.00 93.38 79 SER A O 1
ATOM 639 N N . GLN A 1 80 ? -1.360 14.131 -2.552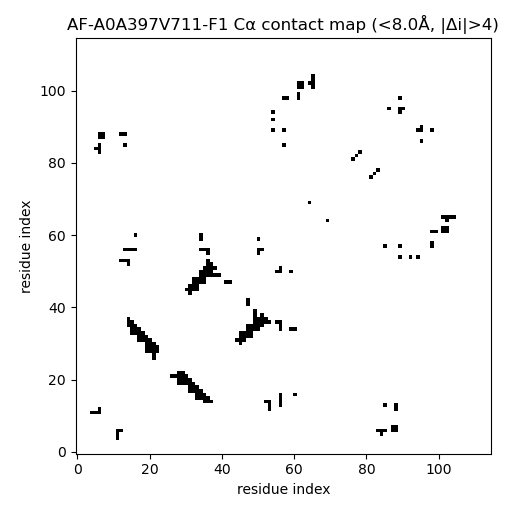 1.00 95.25 80 GLN A N 1
ATOM 640 C CA . GLN A 1 80 ? -2.577 14.882 -2.242 1.00 95.25 80 GLN A CA 1
ATOM 641 C C . GLN A 1 80 ? -3.763 13.975 -1.901 1.00 95.25 80 GLN A C 1
ATOM 643 O O . GLN A 1 80 ? -4.673 14.429 -1.207 1.00 95.25 80 GLN A O 1
ATOM 648 N N . TYR A 1 81 ? -3.761 12.717 -2.352 1.00 95.81 81 TYR A N 1
ATOM 649 C CA . TYR A 1 81 ? -4.852 11.777 -2.114 1.00 95.81 81 TYR A CA 1
ATOM 650 C C . TYR A 1 81 ? -4.384 10.473 -1.472 1.00 95.81 81 TYR A C 1
ATOM 652 O O . TYR A 1 81 ? -4.701 10.248 -0.305 1.00 95.81 81 TYR A O 1
ATOM 660 N N . ASP A 1 82 ? -3.625 9.638 -2.184 1.00 96.75 82 ASP A N 1
ATOM 661 C CA . ASP A 1 82 ? -3.349 8.260 -1.766 1.00 96.75 82 ASP A CA 1
ATOM 662 C C . ASP A 1 82 ? -2.624 8.179 -0.418 1.00 96.75 82 ASP A C 1
ATOM 664 O O . ASP A 1 82 ? -3.100 7.510 0.501 1.00 96.75 82 ASP A O 1
ATOM 668 N N . TRP A 1 83 ? -1.512 8.901 -0.250 1.00 96.75 83 TRP A N 1
ATOM 669 C CA . TRP A 1 83 ? -0.763 8.903 1.007 1.00 96.75 83 TRP A CA 1
ATOM 670 C C . TRP A 1 83 ? -1.558 9.496 2.169 1.00 96.75 83 TRP A C 1
ATOM 672 O O . TRP A 1 83 ? -1.642 8.827 3.202 1.00 96.75 83 TRP A O 1
ATOM 682 N N . PRO A 1 84 ? -2.185 10.687 2.047 1.00 97.81 84 PRO A N 1
ATOM 683 C CA . PRO A 1 84 ? -3.096 11.178 3.076 1.00 97.81 84 PRO A CA 1
ATOM 684 C C . PRO A 1 84 ? -4.179 10.158 3.446 1.00 97.81 84 PRO A C 1
ATOM 686 O O . PRO A 1 84 ? -4.443 9.952 4.629 1.00 97.81 84 PRO A O 1
ATOM 689 N N . PHE A 1 85 ? -4.764 9.472 2.462 1.00 98.25 85 PHE A N 1
ATOM 690 C CA . PHE A 1 85 ? -5.813 8.486 2.700 1.00 98.25 85 PHE A CA 1
ATOM 691 C C . PHE A 1 85 ? -5.286 7.249 3.441 1.00 98.25 85 PHE A C 1
ATOM 693 O O . PHE A 1 85 ? -5.860 6.844 4.454 1.00 98.25 85 PHE A O 1
ATOM 700 N N . ILE A 1 86 ? -4.170 6.674 2.982 1.00 98.00 86 ILE A N 1
ATOM 701 C CA . ILE A 1 86 ? -3.515 5.515 3.605 1.00 98.00 86 ILE A CA 1
ATOM 702 C C . ILE A 1 86 ? -3.079 5.844 5.032 1.00 98.00 86 ILE A C 1
ATOM 704 O O . ILE A 1 86 ? -3.339 5.055 5.939 1.00 98.00 86 ILE A O 1
ATOM 708 N N . ILE A 1 87 ? -2.455 7.004 5.252 1.00 98.06 87 ILE A N 1
ATOM 709 C CA . ILE A 1 87 ? -1.982 7.428 6.574 1.00 98.06 87 ILE A CA 1
ATOM 710 C C . ILE A 1 87 ? -3.160 7.588 7.534 1.00 98.06 87 ILE A C 1
ATOM 712 O O . ILE A 1 87 ? -3.112 7.054 8.641 1.00 98.06 87 ILE A O 1
ATOM 716 N N . GLU A 1 88 ? -4.227 8.281 7.131 1.00 98.44 88 GLU A N 1
ATOM 717 C CA . GLU A 1 88 ? -5.403 8.461 7.987 1.00 98.44 88 GLU A CA 1
ATOM 718 C C . GLU A 1 88 ? -6.080 7.121 8.316 1.00 98.44 88 GLU A C 1
ATOM 720 O O . GLU A 1 88 ? -6.452 6.895 9.469 1.00 98.44 88 GLU A O 1
ATOM 725 N N . LYS A 1 89 ? -6.141 6.176 7.368 1.00 98.38 89 LYS A N 1
ATOM 726 C CA . LYS A 1 89 ? -6.650 4.820 7.635 1.00 98.38 89 LYS A CA 1
ATOM 727 C C . LYS A 1 89 ? -5.742 3.997 8.533 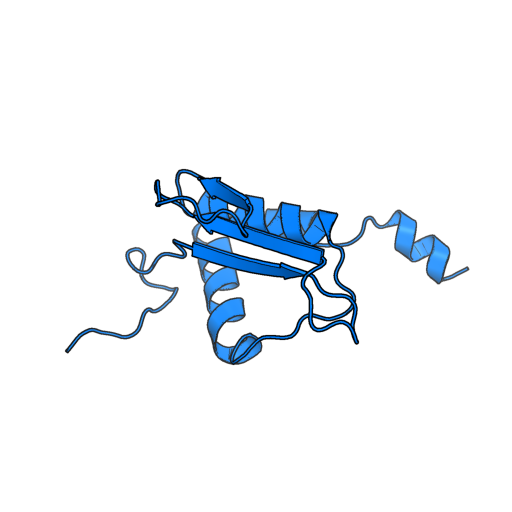1.00 98.38 89 LYS A C 1
ATOM 729 O O . LYS A 1 89 ? -6.216 3.322 9.443 1.00 98.38 89 LYS A O 1
ATOM 734 N N . ALA A 1 90 ? -4.435 4.063 8.326 1.00 98.50 90 ALA A N 1
ATOM 735 C CA . ALA A 1 90 ? -3.478 3.383 9.183 1.00 98.50 90 ALA A CA 1
ATOM 736 C C . ALA A 1 90 ? -3.541 3.917 10.624 1.00 98.50 90 ALA A C 1
ATOM 738 O O . ALA A 1 90 ? -3.440 3.132 11.569 1.00 98.50 90 ALA A O 1
ATOM 739 N N . LYS A 1 91 ? -3.768 5.229 10.806 1.00 98.31 91 LYS A N 1
ATOM 740 C CA . LYS A 1 91 ? -4.019 5.838 12.123 1.00 98.31 91 LYS A CA 1
ATOM 741 C C . LYS A 1 91 ? -5.303 5.312 12.749 1.00 98.31 91 LYS A C 1
ATOM 743 O O . LYS A 1 91 ? -5.256 4.854 13.886 1.00 98.31 91 LYS A O 1
ATOM 748 N N . SER A 1 92 ? -6.426 5.342 12.025 1.00 97.88 92 SER A N 1
ATOM 749 C CA . SER A 1 92 ? -7.718 4.897 12.568 1.00 97.88 92 SER A CA 1
ATOM 750 C C . SER A 1 92 ? -7.721 3.412 12.943 1.00 97.88 92 SER A C 1
ATOM 752 O O . SER A 1 92 ? -8.429 3.010 13.857 1.00 97.88 92 SER A O 1
ATOM 754 N N . LEU A 1 93 ? -6.911 2.602 12.257 1.00 97.94 93 LEU A N 1
ATOM 755 C CA . LEU A 1 93 ? -6.734 1.174 12.529 1.00 97.94 93 LEU A CA 1
ATOM 756 C C . LEU A 1 93 ? -5.651 0.874 13.583 1.00 97.94 93 LEU A C 1
ATOM 758 O O . LEU A 1 93 ? -5.436 -0.292 13.906 1.00 97.94 93 LEU A O 1
ATOM 762 N N . GLY A 1 94 ? -4.943 1.886 14.098 1.00 98.31 94 GLY A N 1
ATOM 763 C CA . GLY A 1 94 ? -3.883 1.708 15.097 1.00 98.31 94 GLY A CA 1
ATOM 764 C C . GLY A 1 94 ? -2.626 1.001 14.576 1.00 98.31 94 GLY A C 1
ATOM 765 O O . GLY A 1 94 ? -1.902 0.389 15.356 1.00 98.31 94 GLY A O 1
ATOM 766 N N . ILE A 1 95 ? -2.361 1.052 13.265 1.00 98.56 95 ILE A N 1
ATOM 767 C CA . ILE A 1 95 ? -1.226 0.362 12.622 1.00 98.56 95 ILE A CA 1
ATOM 768 C C . ILE A 1 95 ? -0.203 1.307 11.985 1.00 98.56 95 ILE A C 1
ATOM 770 O O . ILE A 1 95 ? 0.765 0.819 11.409 1.00 98.56 95 ILE A O 1
ATOM 774 N N . LEU A 1 96 ? -0.381 2.632 12.069 1.00 98.44 96 LEU A N 1
ATOM 775 C CA . LEU A 1 96 ? 0.525 3.588 11.415 1.00 98.44 96 LEU A CA 1
ATOM 776 C C . LEU A 1 96 ? 1.984 3.409 11.858 1.00 98.44 96 LEU A C 1
ATOM 778 O O . LEU A 1 96 ? 2.862 3.287 11.010 1.00 98.44 96 LEU A O 1
ATOM 782 N N . GLU A 1 97 ? 2.241 3.369 13.167 1.00 97.94 97 GLU A N 1
ATOM 783 C CA . GLU A 1 97 ? 3.597 3.185 13.704 1.00 97.94 97 GLU A CA 1
ATOM 784 C C . GLU A 1 97 ? 4.188 1.835 13.277 1.00 97.94 97 GLU A C 1
ATOM 786 O O . GLU A 1 97 ? 5.341 1.751 12.860 1.00 97.94 97 GLU A O 1
ATOM 791 N N . TRP A 1 98 ? 3.368 0.782 13.302 1.00 97.88 98 TRP A N 1
ATOM 792 C CA . TRP A 1 98 ? 3.777 -0.540 12.841 1.00 97.88 98 TRP A CA 1
ATOM 793 C C . TRP A 1 98 ? 4.180 -0.511 11.362 1.00 97.88 98 TRP A C 1
ATOM 795 O O . TRP A 1 98 ? 5.235 -1.038 11.017 1.00 97.88 98 TRP A O 1
ATOM 805 N N . MET A 1 99 ? 3.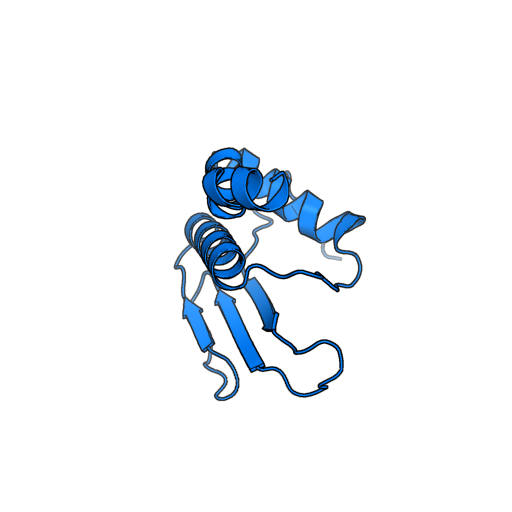383 0.129 10.497 1.00 98.25 99 MET A N 1
ATOM 806 C CA . MET A 1 99 ? 3.691 0.263 9.070 1.00 98.25 99 MET A CA 1
ATOM 807 C C . MET A 1 99 ? 4.976 1.054 8.854 1.00 98.25 99 MET A C 1
ATOM 809 O O . MET A 1 99 ? 5.835 0.589 8.114 1.00 98.25 99 MET A O 1
ATOM 813 N N . TYR A 1 100 ? 5.133 2.195 9.530 1.00 96.19 100 TYR A N 1
ATOM 814 C CA . TYR A 1 100 ? 6.340 3.017 9.447 1.00 96.19 100 TYR A CA 1
ATOM 815 C C . TYR A 1 100 ? 7.594 2.191 9.757 1.00 96.19 100 TYR A C 1
ATOM 817 O O . TYR A 1 100 ? 8.477 2.083 8.912 1.00 96.19 100 TYR A O 1
ATOM 825 N N . ASN A 1 101 ? 7.614 1.488 10.892 1.00 94.38 101 ASN A N 1
ATOM 826 C CA . ASN A 1 101 ? 8.760 0.669 11.297 1.00 94.38 101 ASN A CA 1
ATOM 827 C C . ASN A 1 101 ? 9.051 -0.493 10.333 1.00 94.38 101 ASN A C 1
ATOM 829 O O . ASN A 1 101 ? 10.198 -0.907 10.197 1.00 94.38 101 ASN A O 1
ATOM 833 N N . HIS A 1 102 ? 8.032 -1.037 9.661 1.00 94.31 102 HIS A N 1
ATOM 834 C CA . HIS A 1 102 ? 8.234 -2.097 8.671 1.00 94.31 102 HIS A CA 1
ATOM 835 C C . HIS A 1 102 ? 8.652 -1.555 7.306 1.00 94.31 102 HIS A C 1
ATOM 837 O O . HIS A 1 102 ? 9.290 -2.278 6.556 1.00 94.31 102 HIS A O 1
ATOM 843 N N . MET A 1 103 ? 8.312 -0.314 6.970 1.00 94.50 103 MET A N 1
ATOM 844 C CA . MET A 1 103 ? 8.660 0.305 5.690 1.00 94.50 103 MET A CA 1
ATOM 845 C C . MET A 1 103 ? 10.016 1.014 5.719 1.00 94.50 103 MET A C 1
ATOM 847 O O . MET A 1 103 ? 10.625 1.200 4.665 1.00 94.50 103 MET A O 1
ATOM 851 N N . SER A 1 104 ? 10.480 1.417 6.901 1.00 90.38 104 SER A N 1
ATOM 852 C CA . SER A 1 104 ? 11.791 2.026 7.093 1.00 90.38 104 SER A CA 1
ATOM 853 C C . SER A 1 104 ? 12.928 0.999 6.963 1.00 90.38 104 SER A C 1
ATOM 855 O O . SER A 1 104 ? 12.759 -0.161 7.348 1.00 90.38 104 SER A O 1
ATOM 857 N N . PRO A 1 105 ? 14.106 1.411 6.454 1.00 82.06 105 PRO A N 1
ATOM 858 C CA . PRO A 1 105 ? 15.318 0.598 6.514 1.00 82.06 105 PRO A CA 1
ATOM 859 C C . PRO A 1 105 ? 15.704 0.268 7.961 1.00 82.06 105 PRO A C 1
ATOM 861 O O . PRO A 1 105 ? 15.466 1.066 8.869 1.00 82.06 105 PRO A O 1
AT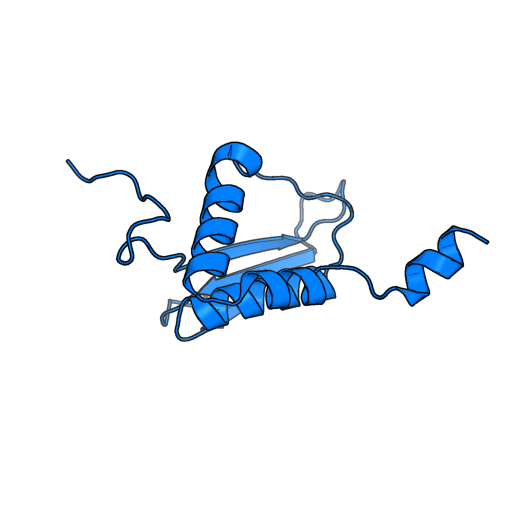OM 864 N N . GLU A 1 106 ? 16.350 -0.880 8.170 1.00 77.81 106 GLU A N 1
ATOM 865 C CA . GLU A 1 106 ? 16.927 -1.206 9.478 1.00 77.81 106 GLU A CA 1
ATOM 866 C C . GLU A 1 106 ? 18.079 -0.232 9.811 1.00 77.81 106 GLU A C 1
ATOM 868 O O . GLU A 1 106 ? 18.875 0.091 8.921 1.00 77.81 106 GLU A O 1
ATOM 873 N N . PRO A 1 107 ? 18.232 0.207 11.076 1.00 64.31 107 PRO A N 1
ATOM 874 C CA . PRO A 1 107 ? 19.248 1.187 11.475 1.00 64.31 107 PRO A CA 1
ATOM 875 C C . PRO A 1 107 ? 20.691 0.814 11.113 1.00 64.31 107 PRO A C 1
ATOM 877 O O . PRO A 1 107 ? 21.498 1.703 10.856 1.00 64.31 107 PRO A O 1
ATOM 880 N N . SER A 1 108 ? 21.018 -0.482 11.042 1.00 62.47 108 SER A N 1
ATOM 881 C CA . SER A 1 108 ? 22.369 -0.952 10.705 1.00 62.47 108 SER A CA 1
ATOM 882 C C . SER A 1 108 ? 22.825 -0.518 9.308 1.00 62.47 108 SER A C 1
ATOM 884 O O . SER A 1 108 ? 24.015 -0.332 9.092 1.00 62.47 108 SER A O 1
ATOM 886 N N . TYR A 1 109 ? 21.894 -0.295 8.373 1.00 57.69 109 TYR A N 1
ATOM 887 C CA . TYR A 1 109 ? 22.220 0.207 7.034 1.00 57.69 109 TYR A CA 1
ATOM 888 C C . TYR A 1 109 ? 22.594 1.695 7.031 1.00 57.69 109 TYR A C 1
ATOM 890 O O . TYR A 1 109 ? 23.275 2.152 6.118 1.00 57.69 109 TYR A O 1
ATO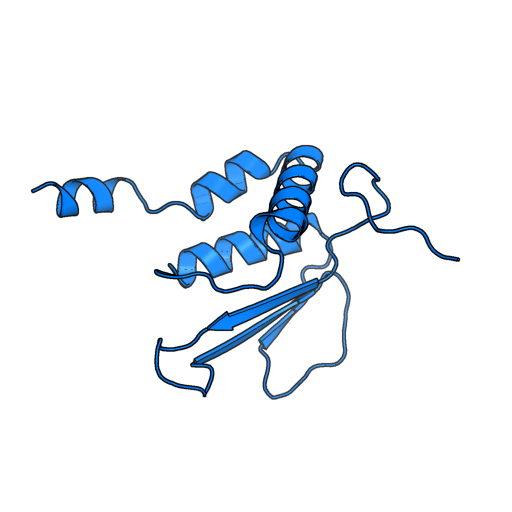M 898 N N . ILE A 1 110 ? 22.168 2.471 8.036 1.00 57.12 110 ILE A N 1
ATOM 899 C CA . ILE A 1 110 ? 22.498 3.901 8.123 1.00 57.12 110 ILE A CA 1
ATOM 900 C C . ILE A 1 110 ? 23.960 4.086 8.551 1.00 57.12 110 ILE A C 1
ATOM 902 O O . ILE A 1 110 ? 24.643 4.967 8.032 1.00 57.12 110 ILE A O 1
ATOM 906 N N . GLU A 1 111 ? 24.459 3.240 9.454 1.00 53.25 111 GLU A N 1
ATOM 907 C CA . GLU A 1 111 ? 25.849 3.300 9.925 1.00 53.25 111 GLU A CA 1
ATOM 908 C C . GLU A 1 111 ? 26.865 2.929 8.830 1.00 53.25 111 GLU A C 1
ATOM 910 O O . GLU A 1 111 ? 27.965 3.477 8.815 1.00 53.25 111 GLU A O 1
ATOM 915 N N . GLU A 1 112 ? 26.496 2.064 7.879 1.00 56.19 112 GLU A N 1
ATOM 916 C CA . GLU A 1 112 ? 27.343 1.703 6.730 1.00 56.19 112 GLU A CA 1
ATOM 917 C C . GLU A 1 112 ? 27.433 2.804 5.661 1.00 56.19 112 GLU A C 1
ATOM 919 O O . GLU A 1 112 ? 28.417 2.858 4.934 1.00 56.19 112 GLU A O 1
ATOM 924 N N . ILE A 1 113 ? 26.439 3.694 5.558 1.00 57.59 113 ILE A N 1
ATOM 925 C CA . ILE A 1 113 ? 26.437 4.802 4.580 1.00 57.59 113 ILE A CA 1
ATOM 926 C C . ILE A 1 113 ? 27.223 6.019 5.099 1.00 57.59 113 ILE A C 1
ATOM 928 O O . ILE A 1 113 ? 27.676 6.854 4.316 1.00 57.59 113 ILE A O 1
ATOM 932 N N . ILE A 1 114 ? 27.359 6.148 6.422 1.00 56.12 114 ILE A N 1
ATOM 933 C CA . ILE A 1 114 ? 28.001 7.299 7.077 1.00 56.12 114 ILE A CA 1
ATOM 934 C C . ILE A 1 114 ? 29.512 7.073 7.316 1.00 56.12 114 ILE A C 1
ATOM 936 O O . ILE A 1 114 ? 30.221 8.038 7.606 1.00 56.12 114 ILE A O 1
ATOM 940 N N . ASN A 1 115 ? 30.018 5.845 7.151 1.00 43.91 115 ASN A N 1
ATOM 941 C CA . ASN A 1 115 ? 31.447 5.499 7.251 1.00 43.91 115 ASN A CA 1
ATOM 942 C C . ASN A 1 115 ? 32.087 5.250 5.880 1.00 43.91 115 ASN A C 1
ATOM 944 O O . ASN A 1 115 ? 33.321 5.448 5.783 1.00 43.91 115 ASN A O 1
#

pLDDT: mean 92.54, std 11.25, range [43.91, 98.69]

Nearest PDB structures (foldseek):
  7kc0-assembly1_A  TM=9.676E-01  e=1.995E-03  Saccharomyces cerevisiae
  6p1h-assembly1_A  TM=9.675E-01  e=2.424E-03  Saccharomyces cerevisiae S288C
  3iay-assembly1_A  TM=9.628E-01  e=2.586E-03  Saccharomyces cerevisiae
  6tny-assembly1_A  TM=9.488E-01  e=3.817E-03  Homo sapiens
  3uiq-assembly1_A  TM=8.050E-01  e=2.759E-01  Escherichia phage RB69